Protein AF-A0A7T9CDQ3-F1 (afdb_monomer_lite)

pLDDT: mean 87.54, std 16.99, range [37.12, 98.06]

Secondary structure (DSSP, 8-state):
-PPP----TTSHHHHHHHHHHHHTTSHHHHHHHHHTT--SHHHHHHHHHHHHHHHHHT--HHHHHHHHHH-HHHHHHTT-SS---HHHHHHHHTTS-HHHHHHHHHHHHHHHH-PPP-TTS----------

Sequence (131 aa):
MNTPIIVDPEDPKWLLLEQIMNMTRSRVVKQAMARHGVVPVEKAGTIFRILFISMYFSVDITYLLEELTKRSALRSFAHVAQVPSAAVIYQFISKMKDDQLVLLISDILNSMCTRPSRRNHRKMINPLLRS

Structure (mmCIF, N/CA/C/O backbone):
data_AF-A0A7T9CDQ3-F1
#
_entry.id   AF-A0A7T9CDQ3-F1
#
loop_
_atom_site.group_PDB
_atom_site.id
_atom_site.type_symbol
_atom_site.label_atom_id
_atom_site.label_alt_id
_atom_site.label_comp_id
_atom_site.label_asym_id
_atom_site.label_entity_id
_atom_site.label_seq_id
_atom_site.pdbx_PDB_ins_code
_atom_site.Cartn_x
_atom_site.Cartn_y
_atom_site.Cartn_z
_atom_site.occupancy
_atom_site.B_iso_or_equiv
_atom_site.auth_seq_id
_atom_site.auth_comp_id
_atom_site.auth_asym_id
_atom_site.auth_atom_id
_atom_site.pdbx_PDB_model_num
ATOM 1 N N . MET A 1 1 ? 12.326 -16.935 10.888 1.00 63.47 1 MET A N 1
ATOM 2 C CA . MET A 1 1 ? 12.935 -15.638 10.520 1.00 63.47 1 MET A CA 1
ATOM 3 C C . MET A 1 1 ? 12.285 -15.190 9.230 1.00 63.47 1 MET A C 1
ATOM 5 O O . MET A 1 1 ? 12.217 -16.004 8.319 1.00 63.47 1 MET A O 1
ATOM 9 N N . ASN A 1 2 ? 11.792 -13.955 9.163 1.00 79.44 2 ASN A N 1
ATOM 10 C CA . ASN A 1 2 ? 11.237 -13.420 7.921 1.00 79.44 2 ASN A CA 1
ATOM 11 C C . ASN A 1 2 ? 12.374 -12.855 7.064 1.00 79.44 2 ASN A C 1
ATOM 13 O O . ASN A 1 2 ? 13.244 -12.148 7.583 1.00 79.44 2 ASN A O 1
ATOM 17 N N . THR A 1 3 ? 12.378 -13.192 5.776 1.00 86.25 3 THR A N 1
ATOM 18 C CA . THR A 1 3 ? 13.360 -12.686 4.813 1.00 86.25 3 THR A CA 1
ATOM 19 C C . THR A 1 3 ? 13.180 -11.178 4.638 1.00 86.25 3 THR A C 1
ATOM 21 O O . THR A 1 3 ? 12.055 -10.746 4.386 1.00 86.25 3 THR A O 1
ATOM 24 N N . PRO A 1 4 ? 14.255 -10.376 4.743 1.00 92.06 4 PRO A N 1
ATOM 25 C CA . PRO A 1 4 ? 14.161 -8.934 4.577 1.00 92.06 4 PRO A CA 1
ATOM 26 C C . PRO A 1 4 ? 13.583 -8.504 3.230 1.00 92.06 4 PRO A C 1
ATOM 28 O O . PRO A 1 4 ? 13.888 -9.102 2.199 1.00 92.06 4 PRO A O 1
ATOM 31 N N . ILE A 1 5 ? 12.826 -7.407 3.231 1.00 94.56 5 ILE A N 1
ATOM 32 C CA . ILE A 1 5 ? 12.225 -6.860 2.011 1.00 94.56 5 ILE A CA 1
ATOM 33 C C . ILE A 1 5 ? 13.170 -5.805 1.430 1.00 94.56 5 ILE A C 1
ATOM 35 O O . ILE A 1 5 ? 13.254 -4.673 1.917 1.00 94.56 5 ILE A O 1
ATOM 39 N N . ILE A 1 6 ? 13.912 -6.193 0.395 1.00 94.81 6 ILE A N 1
ATOM 40 C CA . ILE A 1 6 ? 14.914 -5.356 -0.271 1.00 94.81 6 ILE A CA 1
ATOM 41 C C . ILE A 1 6 ? 14.407 -5.015 -1.668 1.00 94.81 6 ILE A C 1
ATOM 43 O O . ILE A 1 6 ? 14.131 -5.916 -2.453 1.00 94.81 6 ILE A O 1
ATOM 47 N N . VAL A 1 7 ? 14.277 -3.717 -1.950 1.00 94.44 7 VAL A N 1
ATOM 48 C CA . VAL A 1 7 ? 13.869 -3.216 -3.267 1.00 94.44 7 VAL A CA 1
ATOM 49 C C . VAL A 1 7 ? 14.946 -3.562 -4.287 1.00 94.44 7 VAL A C 1
ATOM 51 O O . VAL A 1 7 ? 16.104 -3.196 -4.086 1.00 94.44 7 VAL A O 1
ATOM 54 N N . ASP A 1 8 ? 14.544 -4.206 -5.377 1.00 94.88 8 ASP A N 1
ATOM 55 C CA . ASP A 1 8 ? 15.407 -4.523 -6.511 1.00 94.88 8 ASP A CA 1
ATOM 5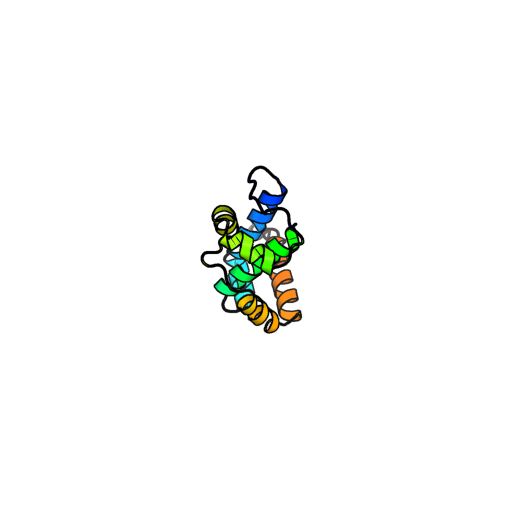6 C C . ASP A 1 8 ? 14.792 -3.955 -7.802 1.00 94.88 8 ASP A C 1
ATOM 58 O O . ASP A 1 8 ? 13.846 -4.533 -8.328 1.00 94.88 8 ASP A O 1
ATOM 62 N N . PRO A 1 9 ? 15.275 -2.810 -8.315 1.00 89.69 9 PRO A N 1
ATOM 63 C CA . PRO A 1 9 ? 14.731 -2.191 -9.524 1.00 89.69 9 PRO A CA 1
ATOM 64 C C . PRO A 1 9 ? 14.912 -3.015 -10.808 1.00 89.69 9 PRO A C 1
ATOM 66 O O . PRO A 1 9 ? 14.261 -2.710 -11.805 1.00 89.69 9 PRO A O 1
ATOM 69 N N . GLU A 1 10 ? 15.797 -4.016 -10.816 1.00 93.75 10 GLU A N 1
ATOM 70 C CA . GLU A 1 10 ? 16.054 -4.855 -11.993 1.00 93.75 10 GLU A CA 1
ATOM 71 C C . GLU A 1 10 ? 15.132 -6.082 -12.042 1.00 93.75 10 GLU A C 1
ATOM 73 O O . GLU A 1 10 ? 14.905 -6.648 -13.114 1.00 93.75 10 GLU A O 1
ATOM 78 N N . ASP A 1 11 ? 14.541 -6.471 -10.909 1.00 94.44 11 ASP A N 1
ATOM 79 C CA . ASP A 1 11 ? 13.593 -7.580 -10.832 1.00 94.44 11 ASP A CA 1
ATOM 80 C C . ASP A 1 11 ? 12.217 -7.170 -11.411 1.00 94.44 11 ASP A C 1
ATOM 82 O O . ASP A 1 11 ? 11.551 -6.257 -10.899 1.00 94.44 11 ASP A O 1
ATOM 86 N N . PRO A 1 12 ? 11.704 -7.884 -12.435 1.00 93.94 12 PRO A N 1
ATOM 87 C CA . PRO A 1 12 ? 10.383 -7.635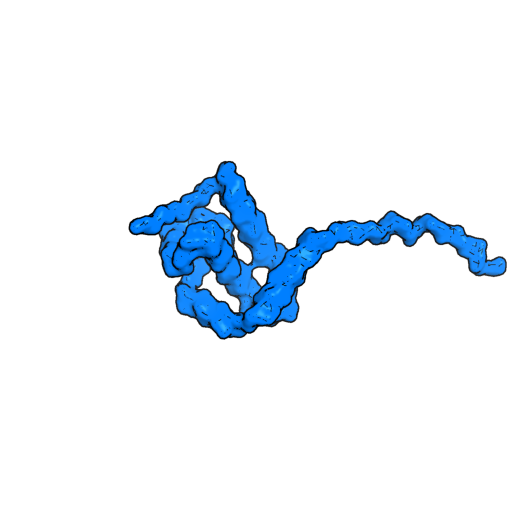 -13.012 1.00 93.94 12 PRO A CA 1
ATOM 88 C C . PRO A 1 12 ? 9.235 -7.620 -11.995 1.00 93.94 12 PRO A C 1
ATOM 90 O O . PRO A 1 12 ? 8.235 -6.926 -12.198 1.00 93.94 12 PRO A O 1
ATOM 93 N N . LYS A 1 13 ? 9.355 -8.361 -10.887 1.00 91.94 13 LYS A N 1
ATOM 94 C CA . LYS A 1 13 ? 8.353 -8.360 -9.815 1.00 91.94 13 LYS A CA 1
ATOM 95 C C . LYS A 1 13 ? 8.277 -7.009 -9.118 1.00 91.94 13 LYS A C 1
ATOM 97 O O . LYS A 1 13 ? 7.178 -6.570 -8.777 1.00 91.94 13 LYS A O 1
ATOM 102 N N . TRP A 1 14 ? 9.410 -6.357 -8.904 1.00 95.62 14 TRP A N 1
ATOM 103 C CA . TRP A 1 14 ? 9.465 -5.032 -8.300 1.00 95.62 14 TRP A CA 1
ATOM 104 C C . TRP A 1 14 ? 8.982 -3.955 -9.271 1.00 95.62 14 TRP A C 1
ATOM 106 O O . TRP A 1 14 ? 8.240 -3.069 -8.849 1.00 95.62 14 TRP A O 1
ATOM 116 N N . LEU A 1 15 ? 9.281 -4.086 -10.569 1.00 95.19 15 LEU A N 1
ATOM 117 C CA . LEU A 1 15 ? 8.747 -3.198 -11.612 1.00 95.19 15 LEU A CA 1
ATOM 118 C C . LEU A 1 15 ? 7.213 -3.246 -11.689 1.00 95.19 15 LEU A C 1
ATOM 120 O O . LEU A 1 15 ? 6.553 -2.208 -11.765 1.00 95.19 15 LEU A O 1
ATOM 124 N N . LEU A 1 16 ? 6.617 -4.442 -11.618 1.00 94.56 16 LEU A N 1
ATOM 125 C CA . LEU A 1 16 ? 5.159 -4.587 -11.567 1.00 94.56 16 LEU A CA 1
ATOM 126 C C . LEU A 1 16 ? 4.576 -3.920 -10.315 1.00 94.56 16 LEU A C 1
ATOM 128 O O . LEU A 1 16 ? 3.591 -3.181 -10.389 1.00 94.56 16 LEU A O 1
ATOM 132 N N . LEU A 1 17 ? 5.192 -4.161 -9.157 1.00 95.81 17 LEU A N 1
ATOM 133 C CA . LEU A 1 17 ? 4.745 -3.571 -7.903 1.00 95.81 17 LEU A CA 1
ATOM 134 C C . LEU A 1 17 ? 4.860 -2.039 -7.932 1.00 95.81 17 LEU A C 1
ATOM 136 O O . LEU A 1 17 ? 3.963 -1.355 -7.441 1.00 95.81 17 LEU A O 1
ATOM 140 N N . GLU A 1 18 ? 5.893 -1.488 -8.571 1.00 95.62 18 GLU A N 1
ATOM 141 C CA . GLU A 1 18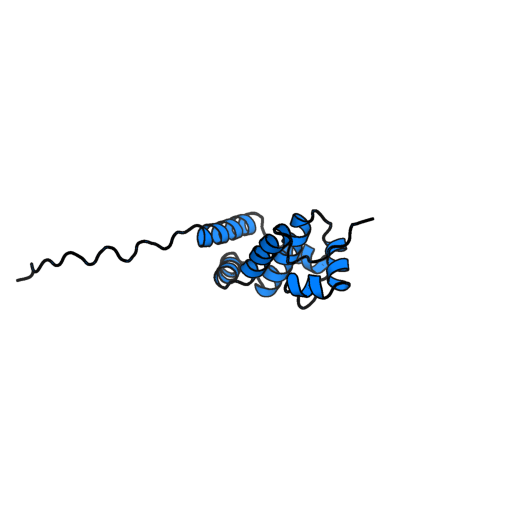 ? 6.057 -0.046 -8.763 1.00 95.62 18 GLU A CA 1
ATOM 142 C C . GLU A 1 18 ? 4.897 0.558 -9.565 1.00 95.62 18 GLU A C 1
ATOM 144 O O . GLU A 1 18 ? 4.346 1.596 -9.184 1.00 95.62 18 GLU A O 1
ATOM 149 N N . GLN A 1 19 ? 4.462 -0.107 -10.641 1.00 93.75 19 GLN A N 1
ATOM 150 C CA . GLN A 1 19 ? 3.300 0.333 -11.419 1.00 93.75 19 GLN A CA 1
ATOM 151 C C . GLN A 1 19 ? 2.036 0.394 -10.554 1.00 93.75 19 GLN A C 1
ATOM 153 O O . GLN A 1 19 ? 1.292 1.378 -10.618 1.00 93.75 19 GLN A O 1
ATOM 158 N N . ILE A 1 20 ? 1.824 -0.605 -9.691 1.00 92.94 20 ILE A N 1
ATOM 159 C CA . ILE A 1 20 ? 0.715 -0.613 -8.727 1.00 92.94 20 ILE A CA 1
ATOM 160 C C . ILE A 1 20 ? 0.859 0.563 -7.749 1.00 92.94 20 ILE A C 1
ATOM 162 O O . ILE A 1 20 ? -0.099 1.316 -7.548 1.00 92.94 20 ILE A O 1
ATOM 166 N N . MET A 1 21 ? 2.052 0.784 -7.183 1.00 95.62 21 MET A N 1
ATOM 167 C CA . MET A 1 21 ? 2.302 1.887 -6.247 1.00 95.62 21 MET A CA 1
ATOM 168 C C . MET A 1 21 ? 2.015 3.250 -6.892 1.00 95.62 21 MET A C 1
ATOM 170 O O . MET A 1 21 ? 1.345 4.092 -6.289 1.00 95.62 21 MET A O 1
ATOM 174 N N . ASN A 1 22 ? 2.448 3.457 -8.134 1.00 94.44 22 ASN A N 1
ATOM 175 C CA . ASN A 1 22 ? 2.218 4.692 -8.882 1.00 94.44 22 ASN A CA 1
ATOM 176 C C . ASN A 1 22 ? 0.740 4.885 -9.237 1.00 94.44 22 ASN A C 1
ATOM 178 O O . ASN A 1 22 ? 0.208 5.993 -9.124 1.00 94.44 22 ASN A O 1
ATOM 182 N N . MET A 1 23 ? 0.042 3.809 -9.591 1.00 92.00 23 MET A N 1
ATOM 183 C CA . MET A 1 23 ? -1.377 3.860 -9.914 1.00 92.00 23 MET A CA 1
ATOM 184 C C . MET A 1 23 ? -2.233 4.347 -8.745 1.00 92.00 23 MET A C 1
ATOM 186 O O . MET A 1 23 ? -3.125 5.173 -8.957 1.00 92.00 23 MET A O 1
ATOM 190 N N . THR A 1 24 ? -1.936 3.921 -7.512 1.00 92.00 24 THR A N 1
ATOM 191 C CA . THR A 1 24 ? -2.674 4.391 -6.322 1.00 92.00 24 THR A CA 1
ATOM 192 C C . THR A 1 24 ? -2.593 5.909 -6.116 1.00 92.00 24 THR A C 1
ATOM 194 O O . THR A 1 24 ? -3.444 6.495 -5.449 1.00 92.00 24 THR A O 1
ATOM 197 N N . ARG A 1 25 ? -1.594 6.572 -6.715 1.00 94.44 25 ARG A N 1
ATOM 198 C CA . ARG A 1 25 ? -1.417 8.02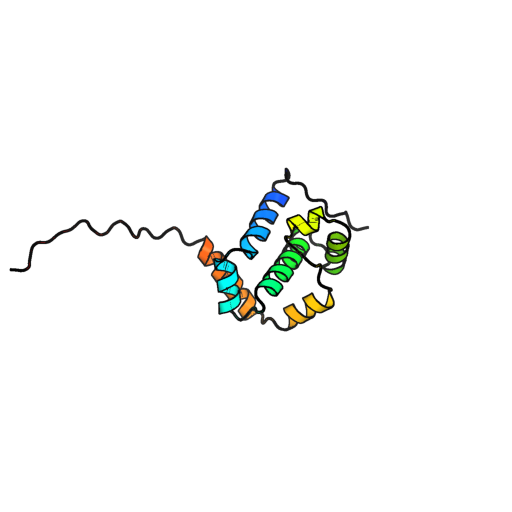9 -6.681 1.00 94.44 25 ARG A CA 1
ATOM 199 C C . ARG A 1 25 ? -2.077 8.751 -7.856 1.00 94.44 25 ARG A C 1
ATOM 201 O O . ARG A 1 25 ? -2.142 9.982 -7.838 1.00 94.44 25 ARG A O 1
ATOM 208 N N . SER A 1 26 ? -2.544 8.026 -8.870 1.00 94.81 26 SER A N 1
ATOM 209 C CA . SER A 1 26 ? -3.139 8.619 -10.065 1.00 94.81 26 SER A CA 1
ATOM 210 C C . SER A 1 26 ? -4.424 9.382 -9.733 1.00 94.81 26 SER A C 1
ATOM 212 O O . SER A 1 26 ? -5.187 9.019 -8.835 1.00 94.81 26 SER A O 1
ATOM 214 N N . ARG A 1 27 ? -4.699 10.444 -10.496 1.00 94.69 27 ARG A N 1
ATOM 215 C CA . ARG A 1 27 ? -5.918 11.247 -10.324 1.00 94.69 27 ARG A CA 1
ATOM 216 C C . ARG A 1 27 ? -7.186 10.401 -10.454 1.00 94.69 27 ARG A C 1
ATOM 218 O O . ARG A 1 27 ? -8.121 10.612 -9.690 1.00 94.69 27 ARG A O 1
ATOM 225 N N . VAL A 1 28 ? -7.208 9.467 -11.404 1.00 92.88 28 VAL A N 1
ATOM 226 C CA . VAL A 1 28 ? -8.363 8.596 -11.669 1.00 92.88 28 VAL A CA 1
ATOM 227 C C . VAL A 1 28 ? -8.675 7.740 -10.445 1.00 92.88 28 VAL A C 1
ATOM 229 O O . VAL A 1 28 ? -9.804 7.748 -9.965 1.00 92.88 28 VAL A O 1
ATOM 232 N N . VAL A 1 29 ? -7.657 7.095 -9.872 1.00 94.62 29 VAL A N 1
ATOM 233 C CA . VAL A 1 29 ? -7.811 6.263 -8.674 1.00 94.62 29 VAL A CA 1
ATOM 234 C C . VAL A 1 29 ? -8.214 7.096 -7.456 1.00 94.62 29 VAL A C 1
ATOM 236 O O . VAL A 1 29 ? -9.126 6.715 -6.725 1.00 94.62 29 VAL A O 1
ATOM 239 N N . LYS A 1 30 ? -7.618 8.280 -7.267 1.00 96.00 30 LYS A N 1
ATOM 240 C CA . LYS A 1 30 ? -8.013 9.209 -6.194 1.00 96.00 30 LYS A CA 1
ATOM 241 C C . LYS A 1 30 ? -9.478 9.647 -6.307 1.00 96.00 30 LYS A C 1
ATOM 243 O O . LYS A 1 30 ? -10.176 9.739 -5.300 1.00 96.00 30 LYS A O 1
ATOM 248 N N . GLN A 1 31 ? -9.955 9.898 -7.526 1.00 95.19 31 GLN A N 1
ATOM 249 C CA . GLN A 1 31 ? -11.357 10.230 -7.780 1.00 95.19 31 GLN A CA 1
ATOM 250 C C . GLN A 1 31 ? -12.281 9.039 -7.521 1.00 95.19 31 GLN A C 1
ATOM 252 O O . GLN A 1 31 ? -13.326 9.227 -6.903 1.00 95.19 31 GLN A O 1
ATOM 257 N N . ALA A 1 32 ? -11.893 7.830 -7.933 1.00 95.50 32 ALA A N 1
ATOM 258 C CA . ALA A 1 32 ? -12.643 6.611 -7.642 1.00 95.50 32 ALA A CA 1
ATOM 259 C C . ALA A 1 32 ? -12.796 6.398 -6.125 1.00 95.50 32 ALA A C 1
ATOM 261 O O . ALA A 1 32 ? -13.911 6.212 -5.641 1.00 95.50 32 ALA A O 1
ATOM 262 N N . MET A 1 33 ? -11.714 6.549 -5.349 1.00 95.62 33 MET A N 1
ATOM 263 C CA . MET A 1 33 ? -11.768 6.476 -3.880 1.00 95.62 33 MET A CA 1
ATOM 264 C C . MET A 1 33 ? -12.775 7.469 -3.294 1.00 95.62 33 MET A C 1
ATOM 266 O O . MET A 1 33 ? -13.624 7.083 -2.494 1.00 95.62 33 MET A O 1
ATOM 270 N N . ALA A 1 34 ? -12.725 8.732 -3.726 1.00 95.38 34 ALA A N 1
ATOM 271 C CA . ALA A 1 34 ? -13.658 9.753 -3.259 1.00 95.38 34 ALA A CA 1
ATOM 272 C C . ALA A 1 34 ? -15.117 9.421 -3.621 1.00 95.38 34 ALA A C 1
ATOM 274 O O . ALA A 1 34 ? -15.992 9.527 -2.764 1.00 95.38 34 ALA A O 1
ATOM 275 N N . ARG A 1 35 ? -15.379 8.974 -4.860 1.00 95.19 35 ARG A N 1
ATOM 276 C CA . ARG A 1 35 ? -16.723 8.571 -5.319 1.00 95.19 35 ARG A CA 1
ATOM 277 C C . ARG A 1 35 ? -17.309 7.436 -4.486 1.00 95.19 35 ARG A C 1
ATOM 279 O O . ARG A 1 35 ? -18.497 7.460 -4.188 1.00 95.19 35 ARG A O 1
ATOM 286 N N . HIS A 1 36 ? -16.480 6.470 -4.100 1.00 94.94 36 HIS A N 1
ATOM 287 C CA . HIS A 1 36 ? -16.903 5.307 -3.318 1.00 94.94 36 HIS A CA 1
ATOM 288 C C . HIS A 1 36 ? -16.834 5.526 -1.798 1.00 94.94 36 HIS A C 1
ATOM 290 O O . HIS A 1 36 ? -17.012 4.582 -1.030 1.00 94.94 36 HIS A O 1
ATOM 296 N N . GLY A 1 37 ? -16.612 6.766 -1.342 1.00 92.88 37 GLY A N 1
ATOM 297 C CA . GLY A 1 37 ? -16.602 7.110 0.081 1.00 92.88 37 GLY A CA 1
ATOM 298 C C . GLY A 1 37 ? -15.367 6.617 0.840 1.00 92.88 37 GLY A C 1
ATOM 299 O O . GLY A 1 37 ? -15.367 6.608 2.069 1.00 92.88 37 GLY A O 1
ATOM 300 N N . VAL A 1 38 ? -14.302 6.231 0.134 1.00 94.38 38 VAL A N 1
ATOM 301 C CA . VAL A 1 38 ? -13.032 5.800 0.726 1.00 94.38 38 VAL A CA 1
ATOM 302 C C . VAL A 1 38 ? -12.190 7.036 1.036 1.00 94.38 38 VAL A C 1
ATOM 304 O O . VAL A 1 38 ? -11.338 7.475 0.261 1.00 94.38 38 VAL A O 1
ATOM 307 N N . VAL A 1 39 ? -12.480 7.635 2.188 1.00 92.81 39 VAL A N 1
ATOM 308 C CA . VAL A 1 39 ? -11.889 8.895 2.649 1.00 92.81 39 VAL A CA 1
ATOM 309 C C . VAL A 1 39 ? -11.259 8.742 4.042 1.00 92.81 39 VAL A C 1
ATOM 311 O O . VAL A 1 39 ? -11.728 7.934 4.841 1.00 92.81 39 VAL A O 1
ATOM 314 N N . PRO A 1 40 ? -10.210 9.518 4.382 1.00 95.31 40 PRO A N 1
ATOM 315 C CA . PRO A 1 40 ? -9.505 10.494 3.540 1.00 95.31 40 PRO A CA 1
ATOM 316 C C . PRO A 1 40 ? -8.652 9.836 2.443 1.00 95.31 40 PRO A C 1
ATOM 318 O O . PRO A 1 40 ? -7.941 8.871 2.713 1.00 95.31 40 PRO A O 1
ATOM 321 N N . VAL A 1 41 ? -8.673 10.388 1.225 1.00 96.06 41 VAL A N 1
ATOM 322 C CA . VAL A 1 41 ? -8.083 9.759 0.022 1.00 96.06 41 VAL A CA 1
ATOM 323 C C . VAL A 1 41 ? -6.571 9.525 0.140 1.00 96.06 41 VAL A C 1
ATOM 325 O O . VAL A 1 41 ? -6.090 8.444 -0.182 1.00 96.06 41 VAL A O 1
ATOM 328 N N . GLU A 1 42 ? -5.800 10.488 0.654 1.00 94.88 42 GLU A N 1
ATOM 329 C CA . GLU A 1 42 ? -4.341 10.313 0.805 1.00 94.88 42 GLU A CA 1
ATOM 330 C C . GLU A 1 42 ? -3.990 9.227 1.836 1.00 94.88 42 GLU A C 1
ATOM 332 O O . GLU A 1 42 ? -3.041 8.451 1.662 1.00 94.88 42 GLU A O 1
ATOM 337 N N . LYS A 1 43 ? -4.791 9.130 2.905 1.00 95.38 43 LYS A N 1
ATOM 338 C CA . LYS A 1 43 ? -4.651 8.076 3.913 1.00 95.38 43 LYS A CA 1
ATOM 339 C C . LYS A 1 43 ? -5.005 6.717 3.311 1.00 95.38 43 LYS A C 1
ATOM 341 O O . LYS A 1 43 ? -4.234 5.776 3.477 1.00 95.38 43 LYS A O 1
ATOM 346 N N . ALA A 1 44 ? -6.106 6.637 2.566 1.00 95.25 44 ALA A N 1
ATOM 347 C CA . ALA A 1 44 ? -6.523 5.433 1.856 1.00 95.25 44 ALA A CA 1
ATOM 348 C C . ALA A 1 44 ? -5.435 4.935 0.897 1.00 95.25 44 ALA A C 1
ATOM 350 O O . ALA A 1 44 ? -5.027 3.781 0.978 1.00 95.25 44 ALA A O 1
ATOM 351 N N . GLY A 1 45 ? -4.890 5.822 0.057 1.00 95.56 45 GLY A N 1
ATOM 352 C CA . GLY A 1 45 ? -3.806 5.483 -0.864 1.00 95.56 45 GLY A CA 1
ATOM 353 C C . GLY A 1 45 ? -2.568 4.948 -0.141 1.00 95.56 45 GLY A C 1
ATOM 354 O O . GLY A 1 45 ? -1.961 3.975 -0.576 1.00 95.56 45 GLY A O 1
ATOM 355 N N . THR A 1 46 ? -2.199 5.529 1.003 1.00 97.12 46 THR A N 1
ATOM 356 C CA . THR A 1 46 ? -1.099 5.019 1.847 1.00 97.12 46 THR A CA 1
ATOM 357 C C . THR A 1 46 ? -1.379 3.619 2.379 1.00 97.12 46 THR A C 1
ATOM 359 O O . THR A 1 46 ? -0.525 2.744 2.265 1.00 97.12 46 THR A O 1
ATOM 362 N N . ILE A 1 47 ? -2.578 3.388 2.906 1.00 97.00 47 ILE A N 1
ATOM 363 C CA . ILE A 1 47 ? -2.961 2.095 3.474 1.00 97.00 47 ILE A CA 1
ATOM 364 C C . ILE A 1 47 ? -3.034 1.017 2.390 1.00 97.00 47 ILE A C 1
ATOM 366 O O . ILE A 1 47 ? -2.486 -0.062 2.586 1.00 97.00 47 ILE A O 1
ATOM 370 N N . PHE A 1 48 ? -3.619 1.308 1.227 1.00 95.75 48 PHE A N 1
ATOM 371 C CA . PHE A 1 48 ? -3.677 0.342 0.129 1.00 95.75 48 PHE A CA 1
ATOM 372 C C . PHE A 1 48 ? -2.298 -0.053 -0.385 1.00 95.75 48 PHE A C 1
ATOM 374 O O . PHE A 1 48 ? -2.075 -1.229 -0.636 1.00 95.75 48 PHE A O 1
ATOM 381 N N . ARG A 1 49 ? -1.345 0.880 -0.481 1.00 97.50 49 ARG A N 1
ATOM 382 C CA . ARG A 1 49 ? 0.040 0.547 -0.852 1.00 97.50 49 ARG A CA 1
ATOM 383 C C . ARG A 1 49 ? 0.670 -0.438 0.134 1.00 97.50 49 ARG A C 1
ATOM 385 O O . ARG A 1 49 ? 1.248 -1.429 -0.292 1.00 97.50 49 ARG A O 1
ATOM 392 N N . ILE A 1 50 ? 0.489 -0.217 1.438 1.00 98.06 50 ILE A N 1
ATOM 393 C CA . ILE A 1 50 ? 0.967 -1.138 2.482 1.00 98.06 50 ILE A CA 1
ATOM 394 C C . ILE A 1 50 ? 0.290 -2.509 2.350 1.00 98.06 50 ILE A C 1
ATOM 396 O O . ILE A 1 50 ? 0.976 -3.528 2.364 1.00 98.06 50 ILE A O 1
ATOM 400 N N . LEU A 1 51 ? -1.033 -2.548 2.168 1.00 96.19 51 LEU A N 1
ATOM 401 C CA . LEU A 1 51 ? -1.772 -3.799 1.982 1.00 96.19 51 LEU A CA 1
ATOM 402 C C . LEU A 1 51 ? -1.322 -4.557 0.732 1.00 96.19 51 LEU A C 1
ATOM 404 O O . LEU A 1 51 ? -1.084 -5.756 0.810 1.00 96.19 51 LEU A O 1
ATOM 408 N N . PHE A 1 52 ? -1.146 -3.868 -0.396 1.00 95.75 52 PHE A N 1
ATOM 409 C CA . PHE A 1 52 ? -0.683 -4.495 -1.629 1.00 95.75 52 PHE A CA 1
ATOM 410 C C . PHE A 1 52 ? 0.720 -5.066 -1.483 1.00 95.75 52 PHE A C 1
ATOM 412 O O . PHE A 1 52 ? 0.933 -6.195 -1.898 1.00 95.75 52 PHE A O 1
ATOM 419 N N . ILE A 1 53 ? 1.657 -4.349 -0.857 1.00 96.94 53 ILE A N 1
ATOM 420 C CA . ILE A 1 53 ? 3.008 -4.874 -0.611 1.00 96.94 53 ILE A CA 1
ATOM 421 C C . ILE A 1 53 ? 2.946 -6.108 0.304 1.00 96.94 53 ILE A C 1
ATOM 423 O O . ILE A 1 53 ? 3.582 -7.118 0.014 1.00 96.94 53 ILE A O 1
ATOM 427 N N . SER A 1 54 ? 2.152 -6.052 1.378 1.00 96.62 54 SER A N 1
ATOM 428 C CA . SER A 1 54 ? 1.968 -7.172 2.311 1.00 96.62 54 SER A CA 1
ATOM 429 C C . SER A 1 54 ? 1.399 -8.407 1.605 1.00 96.62 54 SER A C 1
ATOM 431 O O . SER A 1 54 ? 1.956 -9.493 1.748 1.00 96.62 54 SER A O 1
ATOM 433 N N . MET A 1 55 ? 0.369 -8.239 0.771 1.00 95.38 55 MET A N 1
ATOM 434 C CA . MET A 1 55 ? -0.199 -9.322 -0.040 1.00 95.38 55 MET A CA 1
ATOM 435 C C . MET A 1 55 ? 0.795 -9.840 -1.086 1.00 95.38 55 MET A C 1
ATOM 437 O O . MET A 1 55 ? 0.936 -11.048 -1.252 1.00 95.38 55 MET A O 1
ATOM 441 N N . TYR A 1 56 ? 1.515 -8.943 -1.763 1.00 95.00 56 TYR A N 1
ATOM 442 C CA . TYR A 1 56 ? 2.448 -9.284 -2.838 1.00 95.00 56 TYR A CA 1
ATOM 443 C C . TYR A 1 56 ? 3.614 -10.148 -2.350 1.00 95.00 56 TYR A C 1
ATOM 445 O O . TYR A 1 56 ? 3.976 -11.124 -3.002 1.00 95.00 56 TYR A O 1
ATOM 453 N N . PHE A 1 57 ? 4.165 -9.827 -1.177 1.00 93.25 57 PHE A N 1
ATOM 454 C CA . PHE A 1 57 ? 5.220 -10.621 -0.541 1.00 93.25 57 PHE A CA 1
ATOM 455 C C . PHE A 1 57 ? 4.686 -11.702 0.405 1.00 93.25 57 PHE A C 1
ATOM 457 O O . PHE A 1 57 ? 5.481 -12.456 0.958 1.00 93.25 57 PHE A O 1
ATOM 464 N N . SER A 1 58 ? 3.362 -11.800 0.579 1.00 94.75 58 SER A N 1
ATOM 465 C CA . SER A 1 58 ? 2.711 -12.733 1.511 1.00 94.75 58 SER A CA 1
ATOM 466 C C . SER A 1 58 ? 3.278 -12.642 2.935 1.00 94.75 58 SER A C 1
ATOM 468 O O . SER A 1 58 ? 3.612 -13.649 3.555 1.00 94.75 58 SER A O 1
ATOM 470 N N . VAL A 1 59 ? 3.405 -11.414 3.446 1.00 95.38 59 VAL A N 1
ATOM 471 C CA . VAL A 1 59 ? 3.936 -11.118 4.785 1.00 95.38 59 VAL A CA 1
ATOM 472 C C . VAL A 1 59 ? 2.913 -10.402 5.654 1.00 95.38 59 VAL A C 1
ATOM 474 O O . VAL A 1 59 ? 2.078 -9.650 5.153 1.00 95.38 59 VAL A O 1
ATOM 477 N N . ASP A 1 60 ? 3.033 -10.554 6.971 1.00 95.25 60 ASP A N 1
ATOM 478 C CA . ASP A 1 60 ? 2.201 -9.829 7.929 1.00 95.25 60 ASP A CA 1
ATOM 479 C C . ASP A 1 60 ? 2.391 -8.310 7.840 1.00 95.25 60 ASP A C 1
ATOM 481 O O . ASP A 1 60 ? 3.505 -7.799 7.687 1.00 95.25 60 ASP A O 1
ATOM 485 N N . ILE A 1 61 ? 1.295 -7.565 8.023 1.00 96.12 61 ILE A N 1
ATOM 486 C CA . ILE A 1 61 ? 1.313 -6.095 8.022 1.00 96.12 61 ILE A CA 1
ATOM 487 C C . ILE A 1 61 ? 2.277 -5.574 9.090 1.00 96.12 61 ILE A C 1
ATOM 489 O O . ILE A 1 61 ? 3.047 -4.661 8.818 1.00 96.12 61 ILE A O 1
ATOM 493 N N . THR A 1 62 ? 2.268 -6.149 10.295 1.00 96.25 62 THR A N 1
ATOM 494 C CA . THR A 1 62 ? 3.159 -5.730 11.390 1.00 96.25 62 THR A CA 1
ATOM 495 C C . THR A 1 62 ? 4.628 -5.859 11.001 1.00 96.25 62 THR A C 1
ATOM 497 O O . THR A 1 62 ? 5.386 -4.909 11.184 1.00 96.25 62 THR A O 1
ATOM 500 N N . TYR A 1 63 ? 5.004 -6.976 10.374 1.00 97.06 63 TYR A N 1
ATOM 501 C CA . TYR A 1 63 ? 6.351 -7.179 9.853 1.00 97.06 63 TYR A CA 1
ATOM 502 C C . TYR A 1 63 ? 6.703 -6.155 8.763 1.00 97.06 63 TYR A C 1
ATOM 504 O O . TYR A 1 63 ? 7.764 -5.533 8.813 1.00 97.06 63 TYR A O 1
ATOM 512 N N . LEU A 1 64 ? 5.796 -5.905 7.815 1.00 97.75 64 LEU A N 1
ATOM 513 C CA . LEU A 1 64 ? 6.018 -4.899 6.775 1.00 97.75 64 LEU A CA 1
ATOM 514 C C . LEU A 1 64 ? 6.195 -3.484 7.354 1.00 97.75 64 LEU A C 1
ATOM 516 O O . LEU A 1 64 ? 7.024 -2.719 6.862 1.00 97.75 64 LEU A O 1
ATOM 520 N N . LEU A 1 65 ? 5.445 -3.114 8.396 1.00 97.94 65 LEU A N 1
ATOM 521 C CA . LEU A 1 65 ? 5.597 -1.811 9.053 1.00 97.94 65 LEU A CA 1
ATOM 522 C C . LEU A 1 65 ? 6.969 -1.659 9.718 1.00 97.94 65 LEU A C 1
ATOM 524 O O . LEU A 1 65 ? 7.558 -0.574 9.669 1.00 97.94 65 LEU A O 1
ATOM 528 N N . GLU A 1 66 ? 7.504 -2.731 10.303 1.00 97.12 66 GLU A N 1
ATOM 529 C CA . GLU A 1 66 ? 8.872 -2.732 10.816 1.00 97.12 66 GLU A CA 1
ATOM 530 C C . GLU A 1 66 ? 9.894 -2.539 9.692 1.00 97.12 66 GLU A C 1
ATOM 532 O O . GLU A 1 66 ? 10.791 -1.703 9.821 1.00 97.12 66 GLU A O 1
ATOM 537 N N . GLU A 1 67 ? 9.747 -3.255 8.575 1.00 97.56 67 GLU A N 1
ATOM 538 C CA . GLU A 1 67 ? 10.640 -3.115 7.420 1.00 97.56 67 GLU A CA 1
ATOM 539 C C . GLU A 1 67 ? 10.574 -1.698 6.825 1.00 97.56 67 GLU A C 1
ATOM 541 O O . GLU A 1 67 ? 11.614 -1.088 6.576 1.00 97.56 67 GLU A O 1
ATOM 546 N N . LEU A 1 68 ? 9.380 -1.110 6.687 1.00 97.88 68 LEU A N 1
ATOM 547 C CA . LEU A 1 68 ? 9.194 0.283 6.247 1.00 97.88 68 LEU A CA 1
ATOM 548 C C . LEU A 1 68 ? 9.811 1.300 7.217 1.00 97.88 68 LEU A C 1
ATOM 550 O O . LEU A 1 68 ? 10.260 2.378 6.806 1.00 97.88 68 LEU A O 1
ATOM 554 N N . THR A 1 69 ? 9.842 0.979 8.510 1.00 97.06 69 THR A N 1
ATOM 555 C CA . THR A 1 69 ? 10.485 1.815 9.530 1.00 97.06 69 THR A CA 1
ATOM 556 C C . THR A 1 69 ? 12.007 1.746 9.415 1.00 97.06 69 THR A C 1
ATOM 558 O O . THR A 1 69 ? 12.667 2.784 9.461 1.00 97.06 69 THR A O 1
ATOM 561 N N . LYS A 1 70 ? 12.555 0.549 9.191 1.00 96.38 70 LYS A N 1
ATOM 562 C CA . LYS A 1 70 ? 14.001 0.293 9.111 1.00 96.38 70 LYS A CA 1
ATOM 563 C C . LYS A 1 70 ? 14.617 0.711 7.768 1.00 96.38 70 LYS A C 1
ATOM 565 O O . LYS A 1 70 ? 15.786 1.082 7.729 1.00 96.38 70 LYS A O 1
ATOM 570 N N . ARG A 1 71 ? 13.861 0.656 6.663 1.00 96.19 71 ARG A N 1
ATOM 571 C CA . ARG A 1 71 ? 14.391 0.788 5.291 1.00 96.19 71 ARG A CA 1
ATOM 572 C C . ARG A 1 71 ? 13.807 1.994 4.561 1.00 96.19 71 ARG A C 1
ATOM 574 O O . ARG A 1 71 ? 12.699 1.947 4.028 1.00 96.19 71 ARG A O 1
ATOM 581 N N . SER A 1 72 ? 14.591 3.067 4.467 1.00 95.88 72 SER A N 1
ATOM 582 C CA . SER A 1 72 ? 14.204 4.282 3.735 1.00 95.88 72 SER A CA 1
ATOM 583 C C . SER A 1 72 ? 13.937 4.019 2.249 1.00 95.88 72 SER A C 1
ATOM 585 O O . SER A 1 72 ? 12.975 4.556 1.717 1.00 95.88 72 SER A O 1
ATOM 587 N N . ALA A 1 73 ? 14.716 3.150 1.594 1.00 96.31 73 ALA A N 1
ATOM 588 C CA . ALA A 1 73 ? 14.508 2.792 0.188 1.00 96.31 73 ALA A CA 1
ATOM 589 C C . ALA A 1 73 ? 13.136 2.138 -0.052 1.00 96.31 73 ALA A C 1
ATOM 591 O O . ALA A 1 73 ? 12.405 2.557 -0.947 1.00 96.31 73 ALA A O 1
ATOM 592 N N . LEU A 1 74 ? 12.744 1.182 0.800 1.00 97.25 74 LEU A N 1
ATOM 593 C CA . LEU A 1 74 ? 11.425 0.543 0.737 1.00 97.25 74 LEU A CA 1
ATOM 594 C C . LEU A 1 74 ? 10.302 1.554 0.987 1.00 97.25 74 LEU A C 1
ATOM 596 O O . LEU A 1 74 ? 9.278 1.541 0.308 1.00 97.25 74 LEU A O 1
ATOM 600 N N . ARG A 1 75 ? 10.512 2.471 1.935 1.00 97.12 75 ARG A N 1
ATOM 601 C CA . ARG A 1 75 ? 9.566 3.547 2.235 1.00 97.12 75 ARG A CA 1
ATOM 602 C C . ARG A 1 75 ? 9.378 4.505 1.055 1.00 97.12 75 ARG A C 1
ATOM 604 O O . ARG A 1 75 ? 8.240 4.857 0.739 1.00 97.12 75 ARG A O 1
ATOM 611 N N . SER A 1 76 ? 10.471 4.905 0.409 1.00 96.69 76 SER A N 1
ATOM 612 C CA . SER A 1 76 ? 10.459 5.754 -0.785 1.00 96.69 76 SER A CA 1
ATOM 613 C C . SER A 1 76 ? 9.772 5.054 -1.954 1.00 96.69 76 SER A C 1
ATOM 615 O O . SER A 1 76 ? 8.897 5.650 -2.574 1.00 96.69 76 SER A O 1
ATOM 617 N N . PHE A 1 77 ? 10.087 3.778 -2.190 1.00 96.81 77 PHE A N 1
ATOM 618 C CA . PHE A 1 77 ? 9.434 2.944 -3.202 1.00 96.81 77 PHE A CA 1
ATOM 619 C C . PHE A 1 77 ? 7.916 2.849 -2.980 1.00 96.81 77 PHE A C 1
ATOM 621 O O . PHE A 1 77 ? 7.117 3.069 -3.888 1.00 96.81 77 PHE A O 1
ATOM 628 N N . ALA A 1 78 ? 7.499 2.593 -1.738 1.00 96.62 78 ALA A N 1
ATOM 629 C CA . ALA A 1 78 ? 6.092 2.538 -1.356 1.00 96.62 78 ALA A CA 1
ATOM 630 C C . ALA A 1 78 ? 5.421 3.925 -1.328 1.00 96.62 78 ALA A C 1
ATOM 632 O O . ALA A 1 78 ? 4.216 4.024 -1.092 1.00 96.62 78 ALA A O 1
ATOM 633 N N . HIS A 1 79 ? 6.172 5.013 -1.543 1.00 96.75 79 HIS A N 1
ATOM 634 C CA . HIS A 1 79 ? 5.701 6.399 -1.463 1.00 96.75 79 HIS A CA 1
ATOM 635 C C . HIS A 1 79 ? 4.997 6.711 -0.122 1.00 96.75 79 HIS A C 1
ATOM 637 O O . HIS A 1 79 ? 3.976 7.411 -0.085 1.00 96.75 79 HIS A O 1
ATOM 643 N N . VAL A 1 80 ? 5.513 6.161 0.982 1.00 95.75 80 VAL A N 1
ATOM 644 C CA . VAL A 1 80 ? 4.957 6.301 2.338 1.00 95.75 80 VAL A CA 1
ATOM 645 C C . VAL A 1 80 ? 5.754 7.357 3.101 1.00 95.75 80 VAL A C 1
ATOM 647 O O . VAL A 1 80 ? 6.834 7.081 3.597 1.00 95.75 80 VAL A O 1
ATOM 650 N N . ALA A 1 81 ? 5.241 8.580 3.235 1.00 90.94 81 ALA A N 1
ATOM 651 C CA . ALA A 1 81 ? 5.978 9.635 3.946 1.00 90.94 81 ALA A CA 1
ATOM 652 C C . ALA A 1 81 ? 6.158 9.323 5.445 1.00 90.94 81 ALA A C 1
ATOM 654 O O . ALA A 1 81 ? 7.246 9.473 5.999 1.00 90.94 81 ALA A O 1
ATOM 655 N N . GLN A 1 82 ? 5.088 8.856 6.091 1.00 93.38 82 GLN A N 1
ATOM 656 C CA . GLN A 1 82 ? 5.078 8.450 7.494 1.00 93.38 82 GLN A CA 1
ATOM 657 C C . GLN A 1 82 ? 4.464 7.061 7.605 1.00 93.38 82 GLN A C 1
ATOM 659 O O . GLN A 1 82 ? 3.394 6.810 7.049 1.00 93.38 82 GLN A O 1
ATOM 664 N N . VAL A 1 83 ? 5.150 6.164 8.313 1.00 97.06 83 VAL A N 1
ATOM 665 C CA . VAL A 1 83 ? 4.688 4.790 8.520 1.00 97.06 83 VAL A CA 1
ATOM 666 C C . VAL A 1 83 ? 3.551 4.818 9.551 1.00 97.06 83 VAL A C 1
ATOM 668 O O . VAL A 1 83 ? 3.792 5.205 10.695 1.00 97.06 83 VAL A O 1
ATOM 671 N N . PRO A 1 84 ? 2.307 4.465 9.178 1.00 97.19 84 PRO A N 1
ATOM 672 C CA . PRO A 1 84 ? 1.199 4.426 10.125 1.00 97.19 84 PRO A CA 1
ATOM 673 C C . PRO A 1 84 ? 1.350 3.242 11.086 1.00 97.19 84 PRO A C 1
ATOM 675 O O . PRO A 1 84 ? 1.959 2.228 10.750 1.00 97.19 84 PRO A O 1
ATOM 678 N N . SER A 1 85 ? 0.739 3.329 12.267 1.00 97.69 85 SER A N 1
ATOM 679 C CA . SER A 1 85 ? 0.655 2.172 13.161 1.00 97.69 85 SER A CA 1
ATOM 680 C C . SER A 1 85 ? -0.316 1.119 12.616 1.00 97.69 85 SER A C 1
ATOM 682 O O . SER A 1 85 ? -1.272 1.437 11.900 1.00 97.69 85 SER A O 1
ATOM 684 N N . ALA A 1 86 ? -0.121 -0.140 13.016 1.00 97.31 86 ALA A N 1
ATOM 685 C CA . ALA A 1 86 ? -1.033 -1.227 12.660 1.00 97.31 86 ALA A CA 1
ATOM 686 C C . ALA A 1 86 ? -2.477 -0.925 13.098 1.00 97.31 86 ALA A C 1
ATOM 688 O O . ALA A 1 86 ? -3.414 -1.140 12.334 1.00 97.31 86 ALA A O 1
ATOM 689 N N . ALA A 1 87 ? -2.661 -0.331 14.283 1.00 97.31 87 ALA A N 1
ATOM 690 C CA . ALA A 1 87 ? -3.973 0.084 14.777 1.00 97.31 87 ALA A CA 1
ATOM 691 C C . ALA A 1 87 ? -4.669 1.074 13.828 1.00 97.31 87 ALA A C 1
ATOM 693 O O . ALA A 1 87 ? -5.856 0.929 13.551 1.00 97.31 87 ALA A O 1
ATOM 694 N N . VAL A 1 88 ? -3.932 2.048 13.281 1.00 96.94 88 VAL A N 1
ATOM 695 C CA . VAL A 1 88 ? -4.476 3.020 12.320 1.00 96.94 88 VAL A CA 1
ATOM 696 C C . VAL A 1 88 ? -4.918 2.344 11.022 1.00 96.94 88 VAL A C 1
ATOM 698 O O . VAL A 1 88 ? -5.936 2.746 10.455 1.00 96.94 88 VAL A O 1
ATOM 701 N N . ILE A 1 89 ? -4.175 1.336 10.557 1.00 97.25 89 ILE A N 1
ATOM 702 C CA . ILE A 1 89 ? -4.538 0.544 9.376 1.00 97.25 89 ILE A CA 1
ATOM 703 C C . ILE A 1 89 ? -5.808 -0.260 9.653 1.00 97.25 89 ILE A C 1
ATOM 705 O O . ILE A 1 89 ? -6.791 -0.103 8.932 1.00 97.25 89 ILE A O 1
ATOM 709 N N . TYR A 1 90 ? -5.826 -1.060 10.720 1.00 95.62 90 TYR A N 1
ATOM 710 C CA . TYR A 1 90 ? -6.974 -1.909 11.041 1.00 95.62 90 TYR A CA 1
ATOM 711 C C . TYR A 1 90 ? -8.247 -1.100 11.296 1.00 95.62 90 TYR A C 1
ATOM 713 O O . TYR A 1 90 ? -9.304 -1.464 10.795 1.00 95.62 90 TYR A O 1
ATOM 721 N N . GLN A 1 91 ? -8.153 0.039 11.989 1.00 96.75 91 GLN A N 1
ATOM 722 C CA . GLN A 1 91 ? -9.292 0.942 12.195 1.00 96.75 91 GLN A CA 1
ATOM 723 C C . GLN A 1 91 ? -9.817 1.576 10.905 1.00 96.75 91 GLN A C 1
ATOM 725 O O . GLN A 1 91 ? -10.982 1.962 10.839 1.00 96.75 91 GLN A O 1
ATOM 730 N N . PHE A 1 92 ? -8.954 1.789 9.911 1.00 96.00 92 PHE A N 1
ATOM 731 C CA . PHE A 1 92 ? -9.386 2.312 8.621 1.00 96.00 92 PHE A CA 1
ATOM 732 C C . PHE A 1 92 ? -10.118 1.229 7.830 1.00 96.00 92 PHE A C 1
ATOM 734 O O . PHE A 1 92 ? -11.211 1.470 7.327 1.00 96.00 92 PHE A O 1
ATOM 741 N N . ILE A 1 93 ? -9.535 0.030 7.771 1.00 93.62 93 ILE A N 1
ATOM 742 C CA . ILE A 1 93 ? -10.102 -1.099 7.033 1.00 93.62 93 ILE A CA 1
ATOM 743 C C . ILE A 1 93 ? -11.410 -1.577 7.660 1.00 93.62 93 ILE A C 1
ATOM 745 O O . ILE A 1 93 ? -12.358 -1.815 6.925 1.00 93.62 93 ILE A O 1
ATOM 749 N N . SER A 1 94 ? -11.528 -1.607 8.990 1.00 94.88 94 SER A N 1
ATOM 750 C CA . SER A 1 94 ? -12.770 -2.012 9.666 1.00 94.88 94 SER A CA 1
ATOM 751 C C . SER A 1 94 ? -13.969 -1.100 9.383 1.00 94.88 94 SER A C 1
ATOM 753 O O . SER A 1 94 ? -15.110 -1.495 9.610 1.00 94.88 94 SER A O 1
ATOM 755 N N . LYS A 1 95 ? -13.731 0.127 8.906 1.00 93.81 95 LYS A N 1
ATOM 756 C CA . LYS A 1 95 ? -14.781 1.080 8.516 1.00 93.81 95 LYS A CA 1
ATOM 757 C C . LYS A 1 95 ? -15.178 0.963 7.047 1.00 93.81 95 LYS A C 1
ATOM 759 O O . LYS A 1 95 ? -16.207 1.516 6.661 1.00 93.81 95 LYS A O 1
ATOM 764 N N . MET A 1 96 ? -14.361 0.304 6.230 1.00 91.75 96 MET A N 1
ATOM 765 C CA . MET A 1 96 ? -14.626 0.106 4.813 1.00 91.75 96 MET A CA 1
ATOM 766 C C . MET A 1 96 ? -15.550 -1.097 4.644 1.00 91.75 96 MET A C 1
ATOM 768 O O . MET A 1 96 ? -15.289 -2.163 5.192 1.00 91.75 96 MET A O 1
ATOM 772 N N . LYS A 1 97 ? -16.638 -0.926 3.891 1.00 92.00 97 LYS A N 1
ATOM 773 C CA . LYS A 1 97 ? -17.551 -2.032 3.579 1.00 92.00 97 LYS A CA 1
ATOM 774 C C . LYS A 1 97 ? -17.006 -2.856 2.415 1.00 92.00 97 LYS A C 1
ATOM 776 O O . LYS A 1 97 ? -16.432 -2.286 1.486 1.00 92.00 97 LYS A O 1
ATOM 781 N N . ASP A 1 98 ? -17.280 -4.155 2.410 1.00 91.06 98 ASP A N 1
ATOM 782 C CA . ASP A 1 98 ? -16.845 -5.063 1.340 1.00 91.06 98 ASP A CA 1
ATOM 783 C C . ASP A 1 98 ? -17.329 -4.592 -0.041 1.00 91.06 98 ASP A C 1
ATOM 785 O O . ASP A 1 98 ? -16.531 -4.464 -0.971 1.00 91.06 98 ASP A O 1
ATOM 789 N N . ASP A 1 99 ? -18.601 -4.192 -0.154 1.00 92.25 99 ASP A N 1
ATOM 790 C CA . ASP A 1 99 ? -19.168 -3.660 -1.402 1.00 92.25 99 ASP A CA 1
ATOM 791 C C . ASP A 1 99 ? -18.446 -2.395 -1.889 1.00 92.25 99 ASP A C 1
ATOM 793 O O . ASP A 1 99 ? -18.255 -2.206 -3.090 1.00 92.25 99 ASP A O 1
ATOM 797 N N . GLN A 1 100 ? -18.009 -1.521 -0.972 1.00 92.25 100 GLN A N 1
ATOM 798 C CA . GLN A 1 100 ? -17.257 -0.316 -1.344 1.00 92.25 100 GLN A CA 1
ATOM 799 C C . GLN A 1 100 ? -15.908 -0.682 -1.954 1.00 92.25 100 GLN A C 1
ATOM 801 O O . GLN A 1 100 ? -15.498 -0.061 -2.934 1.00 92.25 100 GLN A O 1
ATOM 806 N N . LEU A 1 101 ? -15.233 -1.692 -1.398 1.00 91.25 101 LEU A N 1
ATOM 807 C CA . LEU A 1 101 ? -13.967 -2.180 -1.929 1.00 91.25 101 LEU A CA 1
ATOM 808 C C . LEU A 1 101 ? -14.160 -2.810 -3.313 1.00 91.25 101 LEU A C 1
ATOM 810 O O . LEU A 1 101 ? -13.440 -2.453 -4.244 1.00 91.25 101 LEU A O 1
ATOM 814 N N . VAL A 1 102 ? -15.146 -3.696 -3.475 1.00 93.69 102 VAL A N 1
ATOM 815 C CA . VAL A 1 102 ? -15.418 -4.369 -4.758 1.00 93.69 102 VAL A CA 1
ATOM 816 C C . VAL A 1 102 ? -15.752 -3.354 -5.853 1.00 93.69 102 VAL A C 1
ATOM 818 O O . VAL A 1 102 ? -15.194 -3.425 -6.953 1.00 93.69 102 VAL A O 1
ATOM 821 N N . LEU A 1 103 ? -16.613 -2.378 -5.552 1.00 94.38 103 LEU A N 1
ATOM 822 C CA . LEU A 1 103 ? -16.970 -1.315 -6.492 1.00 94.38 103 LEU A CA 1
ATOM 823 C C . LEU A 1 103 ? -15.765 -0.434 -6.838 1.00 94.38 103 LEU A C 1
ATOM 825 O O . LEU A 1 103 ? -15.544 -0.161 -8.016 1.00 94.38 103 LEU A O 1
ATOM 829 N N . LEU A 1 104 ? -14.954 -0.052 -5.845 1.00 94.31 104 LEU A N 1
ATOM 830 C CA . LEU A 1 104 ? -13.739 0.733 -6.061 1.00 94.31 104 LEU A CA 1
ATOM 831 C C . LEU A 1 104 ? -12.760 0.015 -6.994 1.00 94.31 104 LEU A C 1
ATOM 833 O O . LEU A 1 104 ? -12.287 0.609 -7.961 1.00 94.31 104 LEU A O 1
ATOM 837 N N . ILE A 1 105 ? -12.445 -1.251 -6.715 1.00 92.00 105 ILE A N 1
ATOM 838 C CA . ILE A 1 105 ? -11.504 -2.021 -7.536 1.00 92.00 105 ILE A CA 1
ATOM 839 C C . ILE A 1 105 ? -12.052 -2.199 -8.955 1.00 92.00 105 ILE A C 1
ATOM 841 O O . ILE A 1 105 ? -11.313 -2.006 -9.919 1.00 92.00 105 ILE A O 1
ATOM 845 N N . SER A 1 106 ? -13.348 -2.483 -9.098 1.00 93.00 106 SER A N 1
ATOM 846 C CA . SER A 1 106 ? -13.997 -2.615 -10.407 1.00 93.00 106 SER A CA 1
ATOM 847 C C . SER A 1 106 ? -13.928 -1.318 -11.218 1.00 93.00 106 SER A C 1
ATOM 849 O O . SER A 1 106 ? -13.602 -1.350 -12.402 1.00 93.00 106 SER A O 1
ATOM 851 N N . ASP A 1 107 ? -14.196 -0.169 -10.595 1.00 92.69 107 ASP A N 1
ATOM 852 C CA . ASP A 1 107 ? -14.123 1.149 -11.237 1.00 92.69 107 ASP A CA 1
ATOM 853 C C . ASP A 1 107 ? -12.689 1.486 -11.681 1.00 92.69 107 ASP A C 1
ATOM 855 O O . ASP A 1 107 ? -12.464 1.907 -12.819 1.00 92.69 107 ASP A O 1
ATOM 859 N N . ILE A 1 108 ? -11.694 1.204 -10.830 1.00 91.19 108 ILE A N 1
ATOM 860 C CA . ILE A 1 108 ? -10.277 1.370 -11.177 1.00 91.19 108 ILE A CA 1
ATOM 861 C C . ILE A 1 108 ? -9.919 0.496 -12.382 1.00 91.19 108 ILE A C 1
ATOM 863 O O . ILE A 1 108 ? -9.425 1.023 -13.377 1.00 91.19 108 ILE A O 1
ATOM 867 N N . LEU A 1 109 ? -10.206 -0.807 -12.341 1.00 89.94 109 LEU A N 1
ATOM 868 C CA . LEU A 1 109 ? -9.883 -1.727 -13.437 1.00 89.94 109 LEU A CA 1
ATOM 869 C C . LEU A 1 109 ? -10.580 -1.326 -14.742 1.00 89.94 109 LEU A C 1
ATOM 871 O O . LEU A 1 109 ? -9.939 -1.252 -15.790 1.00 89.94 109 LEU A O 1
ATOM 875 N N . ASN A 1 110 ? -11.866 -0.978 -14.682 1.00 89.50 110 ASN A N 1
ATOM 876 C CA . ASN A 1 110 ? -12.612 -0.519 -15.852 1.00 89.50 110 ASN A CA 1
ATOM 877 C C . ASN A 1 110 ? -11.997 0.744 -16.461 1.00 89.50 110 ASN A C 1
ATOM 879 O O . ASN A 1 110 ? -11.867 0.826 -17.682 1.00 89.50 110 ASN A O 1
ATOM 883 N N . SER A 1 111 ? -11.553 1.693 -15.631 1.00 86.12 111 SER A N 1
ATOM 884 C CA . SER A 1 111 ? -10.897 2.919 -16.101 1.00 86.12 111 SER A CA 1
ATOM 885 C C . SER A 1 111 ? -9.574 2.665 -16.838 1.00 86.12 111 SER A C 1
ATOM 887 O O . SER A 1 111 ? -9.180 3.463 -17.688 1.00 86.12 111 SER A O 1
ATOM 889 N N . MET A 1 112 ? -8.906 1.544 -16.552 1.00 80.81 112 MET A N 1
ATOM 890 C CA . MET A 1 112 ? -7.681 1.128 -17.238 1.00 80.81 112 MET A CA 1
ATOM 891 C C . MET A 1 112 ? -7.961 0.311 -18.500 1.00 80.81 112 MET A C 1
ATOM 893 O O . MET A 1 112 ? -7.247 0.438 -19.493 1.00 80.81 112 MET A O 1
ATOM 897 N N . CYS A 1 113 ? -8.989 -0.540 -18.469 1.00 74.19 113 CYS A N 1
ATOM 898 C CA . CYS A 1 113 ? -9.332 -1.446 -19.564 1.00 74.19 113 CYS A CA 1
ATOM 899 C C . CYS A 1 113 ? -10.164 -0.783 -20.673 1.00 74.19 113 CYS A C 1
ATOM 901 O O . CYS A 1 113 ? -10.298 -1.349 -21.763 1.00 74.19 113 CYS A O 1
ATOM 903 N N . THR A 1 114 ? -10.709 0.419 -20.454 1.00 61.22 114 THR A N 1
ATOM 904 C CA . THR A 1 114 ? -11.361 1.169 -21.529 1.00 61.22 114 THR A CA 1
ATOM 905 C C . THR A 1 114 ? -10.332 1.624 -22.562 1.00 61.22 114 THR A C 1
ATOM 907 O O . THR A 1 114 ? -9.617 2.605 -22.365 1.00 61.22 114 THR A O 1
ATOM 910 N N . ARG A 1 115 ? -10.285 0.924 -23.706 1.00 55.00 115 ARG A N 1
ATOM 911 C CA . ARG A 1 115 ? -9.624 1.404 -24.932 1.00 55.00 115 ARG A CA 1
ATOM 912 C C . ARG A 1 115 ? -10.037 2.862 -25.184 1.00 55.00 115 ARG A C 1
ATOM 914 O O . ARG A 1 115 ? -11.222 3.165 -25.008 1.00 55.00 115 ARG A O 1
ATOM 921 N N . PRO A 1 116 ? -9.135 3.752 -25.644 1.00 50.97 116 PRO A N 1
ATOM 922 C CA . PRO A 1 116 ? -9.533 5.094 -26.043 1.00 50.97 116 PRO A CA 1
ATOM 923 C C . PRO A 1 116 ? -10.670 4.965 -27.056 1.00 50.97 116 PRO A C 1
ATOM 925 O O . PRO A 1 116 ? -10.525 4.329 -28.103 1.00 50.97 116 PRO A O 1
ATOM 928 N N . SER A 1 117 ? -11.841 5.488 -26.691 1.00 51.66 117 SER A N 1
ATOM 929 C CA . SER A 1 117 ? -13.015 5.487 -27.556 1.00 51.66 117 SER A CA 1
ATOM 930 C C . SER A 1 117 ? -12.597 6.008 -28.931 1.00 51.66 117 SER A C 1
ATOM 932 O O . SER A 1 117 ? -11.948 7.051 -29.021 1.00 51.66 117 SER A O 1
ATOM 934 N N . ARG A 1 118 ? -12.961 5.288 -30.002 1.00 50.94 118 ARG A N 1
ATOM 935 C CA . ARG A 1 118 ? -12.861 5.722 -31.407 1.00 50.94 118 ARG A CA 1
ATOM 936 C C . ARG A 1 118 ? -13.769 6.940 -31.654 1.00 50.94 118 ARG A C 1
ATOM 938 O O . ARG A 1 118 ? -14.671 6.902 -32.484 1.00 50.94 118 ARG A O 1
ATOM 945 N N . ARG A 1 119 ? -13.570 8.034 -30.919 1.00 47.59 119 ARG A N 1
ATOM 946 C CA . ARG A 1 119 ? -14.413 9.234 -30.952 1.00 47.59 119 ARG A CA 1
ATOM 947 C C . ARG A 1 119 ? -14.093 10.168 -32.125 1.00 47.59 119 ARG A C 1
ATOM 949 O O . ARG A 1 119 ? -14.741 11.195 -32.255 1.00 47.59 119 ARG A O 1
ATOM 956 N N . ASN A 1 120 ? -13.179 9.771 -33.020 1.00 47.09 120 ASN A N 1
ATOM 957 C CA . ASN A 1 120 ? 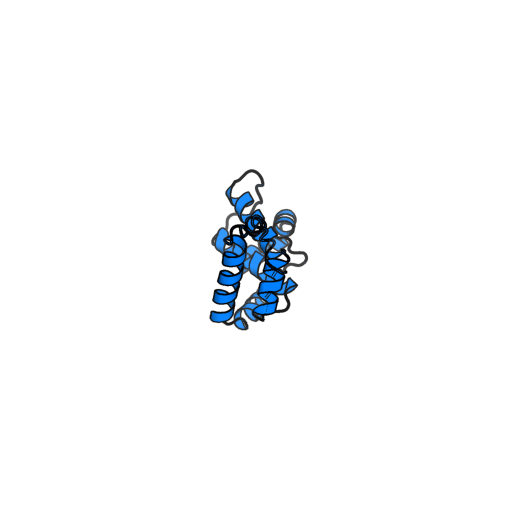-12.743 10.559 -34.179 1.00 47.09 120 ASN A CA 1
ATOM 958 C C . ASN A 1 120 ? -13.078 9.926 -35.547 1.00 47.09 120 ASN A C 1
ATOM 960 O O . ASN A 1 120 ? -12.327 10.124 -36.491 1.00 47.09 120 ASN A O 1
ATOM 964 N N . HIS A 1 121 ? -14.159 9.150 -35.698 1.00 44.16 121 HIS A N 1
ATOM 965 C CA . HIS A 1 121 ? -14.559 8.597 -37.015 1.00 44.16 121 HIS A CA 1
ATOM 966 C C . HIS A 1 121 ? -15.989 8.945 -37.468 1.00 44.16 121 HIS A C 1
ATOM 968 O O . HIS A 1 121 ? -16.553 8.264 -38.318 1.00 44.16 121 HIS A O 1
ATOM 974 N N . ARG A 1 122 ? -16.591 10.031 -36.967 1.00 43.12 122 ARG A N 1
ATOM 975 C CA . ARG A 1 122 ? -17.820 10.591 -37.566 1.00 43.12 122 ARG A CA 1
ATOM 976 C C . ARG A 1 122 ? -17.813 12.117 -37.592 1.00 43.12 122 ARG A C 1
ATOM 978 O O . ARG A 1 122 ? -18.520 12.760 -36.830 1.00 43.12 122 ARG A O 1
ATOM 985 N N . LYS A 1 123 ? -17.027 12.670 -38.518 1.00 41.28 123 LYS A N 1
ATOM 986 C CA . LYS A 1 123 ? -17.364 13.891 -39.275 1.00 41.28 123 LYS A CA 1
ATOM 987 C C . LYS A 1 123 ? -16.852 13.759 -40.716 1.00 41.28 123 LYS A C 1
ATOM 989 O O . LYS A 1 123 ? -16.105 14.588 -41.207 1.00 41.28 123 LYS A O 1
ATOM 994 N N . MET A 1 124 ? -17.242 12.679 -41.385 1.00 44.28 124 MET A N 1
ATOM 995 C CA . MET A 1 124 ? -17.298 12.631 -42.844 1.00 44.28 124 MET A CA 1
ATOM 996 C C . MET A 1 124 ? -18.707 12.177 -43.189 1.00 44.28 124 MET A C 1
ATOM 998 O O . MET A 1 124 ? -19.003 10.994 -43.111 1.00 44.28 124 MET A O 1
ATOM 1002 N N . ILE A 1 125 ? -19.589 13.152 -43.374 1.00 37.12 125 ILE A N 1
ATOM 1003 C CA . ILE A 1 125 ? -20.708 13.211 -44.321 1.00 37.12 125 ILE A CA 1
ATOM 1004 C C . ILE A 1 125 ? -21.322 14.583 -44.051 1.00 37.12 125 ILE A C 1
ATOM 1006 O O . ILE A 1 125 ? -21.979 14.821 -43.039 1.00 37.12 125 ILE A O 1
ATOM 1010 N N . ASN A 1 126 ? -20.997 15.505 -44.944 1.00 42.19 126 ASN A N 1
ATOM 1011 C CA . ASN A 1 126 ? -21.796 16.683 -45.201 1.00 42.19 126 ASN A CA 1
ATOM 1012 C C . ASN A 1 126 ? -23.017 16.209 -46.008 1.00 42.19 126 ASN A C 1
ATOM 1014 O O . ASN A 1 126 ? -22.816 15.544 -47.025 1.00 42.19 126 ASN A O 1
ATOM 1018 N N . PRO A 1 127 ? -24.250 16.554 -45.618 1.00 40.59 127 PRO A N 1
ATOM 1019 C CA . PRO A 1 127 ? -25.286 16.770 -46.601 1.00 40.59 127 PRO A CA 1
ATOM 1020 C C . PRO A 1 127 ? -25.755 18.215 -46.471 1.00 40.59 127 PRO A C 1
ATOM 1022 O O . PRO A 1 127 ? -26.496 18.586 -45.560 1.00 40.59 127 PRO A O 1
ATOM 1025 N N . LEU A 1 128 ? -25.312 19.019 -47.433 1.00 47.25 128 LEU A N 1
ATOM 1026 C CA . LEU A 1 128 ? -26.056 20.165 -47.930 1.00 47.25 128 LEU A CA 1
ATOM 1027 C C . LEU A 1 128 ? -27.450 19.676 -48.351 1.00 47.25 128 LEU A C 1
ATOM 1029 O O . LEU A 1 128 ? -27.646 19.268 -49.486 1.00 47.25 128 LEU A O 1
ATOM 1033 N N . LEU A 1 129 ? -28.385 19.656 -47.405 1.00 45.66 129 LEU A N 1
ATOM 1034 C CA . LEU A 1 129 ? -29.826 19.504 -47.607 1.00 45.66 129 LEU A CA 1
ATOM 1035 C C . LEU A 1 129 ? -30.531 20.286 -46.490 1.00 45.66 129 LEU A C 1
ATOM 1037 O O . LEU A 1 129 ? -31.125 19.733 -45.567 1.00 45.66 129 LEU A O 1
ATOM 1041 N N . ARG A 1 130 ? -30.390 21.611 -46.556 1.00 41.22 130 ARG A N 1
ATOM 1042 C CA . ARG A 1 130 ? -31.314 22.590 -45.972 1.00 41.22 130 ARG A CA 1
ATOM 1043 C C . ARG A 1 130 ? -31.275 23.854 -46.825 1.00 41.22 130 ARG A C 1
ATOM 1045 O O . ARG A 1 130 ? -30.590 24.810 -46.473 1.00 41.22 130 ARG A O 1
ATOM 1052 N N . SER A 1 131 ? -31.958 23.824 -47.962 1.00 48.31 131 SER A N 1
ATOM 1053 C CA . SER A 1 131 ? -32.796 24.904 -48.519 1.00 48.31 131 SER A CA 1
ATOM 1054 C C . SER A 1 131 ? -33.490 24.370 -49.763 1.00 48.31 131 SER A C 1
ATOM 1056 O O . SER A 1 131 ? -32.785 23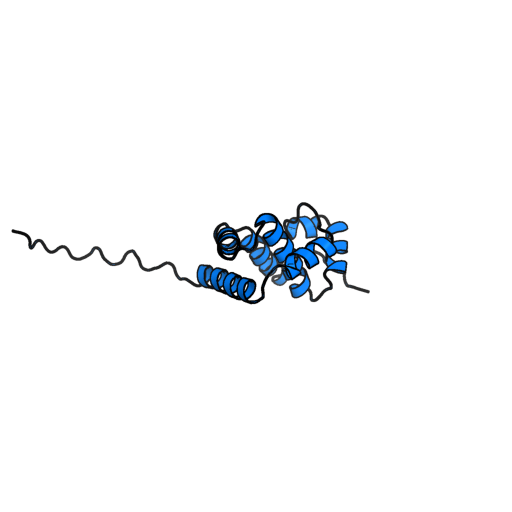.742 -50.581 1.00 48.31 131 SER A O 1
#

Radius of gyration: 20.28 Å; chains: 1; bounding box: 49×40×63 Å

Foldseek 3Di:
DDDADDQDPVDVLNVVLLVVLVLLVDPQLLVLCVVLVLPPSVVSSLLVLLVCVCVSSVHDSQVSLVSCVVDVVVVVSSVPPDRDDPVSSVVSVVPDDPVSVVSSVVSSVCVVPDDDPPPPDPPPDDDPDDD